Protein AF-A0A815UA42-F1 (afdb_monomer_lite)

InterPro domains:
  IPR011990 Tetratricopeptide-like helical domain superfamily [G3DSA:1.25.40.10] (9-93)
  IPR011990 Tetratricopeptide-like helical domain superfamily [SSF48452] (37-92)
  IPR030511 Tetratricopeptide repeat protein 26 [PTHR14781] (1-91)

Organism: NCBI:txid433720

Sequence (93 aa):
MILSRTKAADDPKKKGATQAQDKNKNKSVEVEDFIAERDYTGAIAYLEFCRQSEKEVKDLDLWLAFAAFHAGDYQRASDEYENILKKDPRNGE

Structure (mmCIF, N/CA/C/O backbone):
data_AF-A0A815UA42-F1
#
_entry.id   AF-A0A815UA42-F1
#
loop_
_atom_site.group_PDB
_atom_site.id
_atom_site.type_symbol
_atom_site.label_atom_id
_atom_site.label_alt_id
_atom_site.label_comp_id
_atom_site.label_asym_id
_atom_site.label_entity_id
_atom_site.label_seq_id
_atom_site.pdbx_PDB_ins_code
_atom_site.Cartn_x
_atom_site.Cartn_y
_atom_site.Cartn_z
_atom_site.occupancy
_atom_site.B_iso_or_equiv
_atom_site.auth_seq_id
_atom_site.auth_comp_id
_atom_site.auth_asym_id
_atom_site.auth_atom_id
_atom_site.pdbx_PDB_model_num
ATOM 1 N N . MET A 1 1 ? -60.744 12.266 22.818 1.00 46.75 1 MET A N 1
ATOM 2 C CA . MET A 1 1 ? -59.849 11.830 23.911 1.00 46.75 1 MET A CA 1
ATOM 3 C C . MET A 1 1 ? -58.540 12.584 23.777 1.00 46.75 1 MET A C 1
ATOM 5 O O . MET A 1 1 ? -57.838 12.387 22.797 1.00 46.75 1 MET A O 1
ATOM 9 N N . ILE A 1 2 ? -58.273 13.498 24.709 1.00 54.50 2 ILE A N 1
ATOM 10 C CA . ILE A 1 2 ? -57.032 14.276 24.803 1.00 54.50 2 ILE A CA 1
ATOM 11 C C . ILE A 1 2 ? -56.089 13.458 25.689 1.00 54.50 2 ILE A C 1
ATOM 13 O O . ILE A 1 2 ? -56.392 13.270 26.865 1.00 54.50 2 ILE A O 1
ATOM 17 N N . LEU A 1 3 ? -55.000 12.916 25.137 1.00 64.81 3 LEU A N 1
ATOM 18 C CA . LEU A 1 3 ? -54.002 12.190 25.926 1.00 64.81 3 LEU A CA 1
ATOM 19 C C . LEU A 1 3 ? -52.805 13.094 26.225 1.00 64.81 3 LEU A C 1
ATOM 21 O O . LEU A 1 3 ? -51.871 13.224 25.440 1.00 64.81 3 LEU A O 1
ATOM 25 N N . SER A 1 4 ? -52.856 13.694 27.409 1.00 57.25 4 SER A N 1
ATOM 26 C CA . SER A 1 4 ? -51.707 14.226 28.135 1.00 57.25 4 SER A CA 1
ATOM 27 C C . SER A 1 4 ? -50.780 13.090 28.578 1.00 57.25 4 SER A C 1
ATOM 29 O O . SER A 1 4 ? -51.271 12.093 29.107 1.00 57.25 4 SER A O 1
ATOM 31 N N . ARG A 1 5 ? -49.461 13.282 28.433 1.00 63.56 5 ARG A N 1
ATOM 32 C CA . ARG A 1 5 ? -48.366 12.771 29.294 1.00 63.56 5 ARG A CA 1
ATOM 33 C C . ARG A 1 5 ? -47.064 13.468 28.861 1.00 63.56 5 ARG A C 1
ATOM 35 O O . ARG A 1 5 ? -46.550 13.223 27.782 1.00 63.56 5 ARG A O 1
ATOM 42 N N . THR A 1 6 ? -46.738 14.593 29.497 1.00 58.94 6 THR A N 1
ATOM 43 C CA . THR A 1 6 ? -45.733 14.728 30.578 1.00 58.94 6 THR A CA 1
ATOM 44 C C . THR A 1 6 ? -44.279 14.703 30.093 1.00 58.94 6 THR A C 1
ATOM 46 O O . THR A 1 6 ? -43.658 13.659 29.944 1.00 58.94 6 THR A O 1
ATOM 49 N N . LYS A 1 7 ? -43.774 15.927 29.906 1.00 51.38 7 LYS A N 1
ATOM 50 C CA . LYS A 1 7 ? -42.395 16.424 30.019 1.00 51.38 7 LYS A CA 1
ATOM 51 C C . LYS A 1 7 ? -41.513 15.558 30.937 1.00 51.38 7 LYS A C 1
ATOM 53 O O . LYS A 1 7 ? -41.763 15.506 32.137 1.00 51.38 7 LYS A O 1
ATOM 58 N N . ALA A 1 8 ? -40.471 14.935 30.388 1.00 47.09 8 ALA A N 1
ATOM 59 C CA . ALA A 1 8 ? -39.355 14.435 31.187 1.00 47.09 8 ALA A CA 1
ATOM 60 C C . ALA A 1 8 ? -38.474 15.634 31.576 1.00 47.09 8 ALA A C 1
ATOM 62 O O . ALA A 1 8 ? -37.992 16.364 30.708 1.00 47.09 8 ALA A O 1
ATOM 63 N N . ALA A 1 9 ? -38.354 15.879 32.877 1.00 46.00 9 ALA A N 1
ATOM 64 C CA . ALA A 1 9 ? -37.491 16.887 33.471 1.00 46.00 9 ALA A CA 1
ATOM 65 C C . ALA A 1 9 ? -36.252 16.196 34.057 1.00 46.00 9 ALA A C 1
ATOM 67 O O . ALA A 1 9 ? -36.390 15.244 34.813 1.00 46.00 9 ALA A O 1
ATOM 68 N N . ASP A 1 10 ? -35.090 16.678 33.623 1.00 52.00 10 ASP A N 1
ATOM 69 C CA . ASP A 1 10 ? -33.827 16.872 34.347 1.00 52.00 10 ASP A CA 1
ATOM 70 C C . ASP A 1 10 ? -33.590 16.084 35.656 1.00 52.00 10 ASP A C 1
ATOM 72 O O . ASP A 1 10 ? -34.187 16.380 36.689 1.00 52.00 10 ASP A O 1
ATOM 76 N N . ASP A 1 11 ? -32.599 15.187 35.630 1.00 52.16 11 ASP A N 1
ATOM 77 C CA . ASP A 1 11 ? -31.799 14.826 36.805 1.00 52.16 11 ASP A CA 1
ATOM 78 C C . ASP A 1 11 ? -30.340 15.255 36.551 1.00 52.16 11 ASP A C 1
ATOM 80 O O . ASP A 1 11 ? -29.637 14.635 35.744 1.00 52.16 11 ASP A O 1
ATOM 84 N N . PRO A 1 12 ? -29.842 16.300 37.236 1.00 54.19 12 PRO A N 1
ATOM 85 C CA . PRO A 1 12 ? -28.450 16.698 37.195 1.00 54.19 12 PRO A CA 1
ATOM 86 C C . PRO A 1 12 ? -27.723 16.074 38.391 1.00 54.19 12 PRO A C 1
ATOM 88 O O . PRO A 1 12 ? -27.848 16.536 39.527 1.00 54.19 12 PRO A O 1
ATOM 91 N N . LYS A 1 13 ? -26.873 15.065 38.165 1.00 46.69 13 LYS A N 1
ATOM 92 C CA . LYS A 1 13 ? -25.852 14.702 39.163 1.00 46.69 13 LYS A CA 1
ATOM 93 C C . LYS A 1 13 ? -24.497 14.384 38.541 1.00 46.69 13 LYS A C 1
ATOM 95 O O . LYS A 1 13 ? -24.259 13.356 37.924 1.00 46.69 13 LYS A O 1
ATOM 100 N N . LYS A 1 14 ? -23.623 15.367 38.756 1.00 45.38 14 LYS A N 1
ATOM 101 C CA . LYS A 1 14 ? -22.193 15.455 38.470 1.00 45.38 14 LYS A CA 1
ATOM 102 C C . LYS A 1 14 ? -21.348 14.356 39.138 1.00 45.38 14 LYS A C 1
ATOM 104 O O . LYS A 1 14 ? -21.663 13.923 40.244 1.00 45.38 14 LYS A O 1
ATOM 109 N N . LYS A 1 15 ? -20.135 14.252 38.567 1.00 39.28 15 LYS A N 1
ATOM 110 C CA . LYS A 1 15 ? -18.820 13.834 39.112 1.00 39.28 15 LYS A CA 1
ATOM 111 C C . LYS A 1 15 ? -18.478 12.378 38.775 1.00 39.28 15 LYS A C 1
ATOM 113 O O . LYS A 1 15 ? -19.171 11.482 39.211 1.00 39.28 15 LYS A O 1
ATOM 118 N N . GLY A 1 16 ? -17.408 12.073 38.055 1.00 35.28 16 GLY A N 1
ATOM 119 C CA . GLY A 1 16 ? -16.316 12.883 37.527 1.00 35.28 16 GLY A CA 1
ATOM 120 C C . GLY A 1 16 ? -15.233 11.947 36.983 1.00 35.28 16 GLY A C 1
ATOM 121 O O . GLY A 1 16 ? -15.235 10.779 37.344 1.00 35.28 16 GLY A O 1
ATOM 122 N N . ALA A 1 17 ? -14.327 12.504 36.173 1.00 40.75 17 ALA A N 1
ATOM 123 C CA . ALA A 1 17 ? -13.119 11.874 35.627 1.00 40.75 17 ALA A CA 1
ATOM 124 C C . ALA A 1 17 ? -13.390 10.626 34.753 1.00 40.75 17 ALA A C 1
ATOM 126 O O . ALA A 1 17 ? -13.993 9.653 35.164 1.00 40.75 17 ALA A O 1
ATOM 127 N N . THR A 1 18 ? -12.993 10.605 33.491 1.00 41.81 18 THR A N 1
ATOM 128 C CA . THR A 1 18 ? -11.623 10.884 33.077 1.00 41.81 18 THR A CA 1
ATOM 129 C C . THR A 1 18 ? -11.671 11.566 31.724 1.00 41.81 18 THR A C 1
ATOM 131 O O . THR A 1 18 ? -12.300 11.077 30.790 1.00 41.81 18 THR A O 1
ATOM 134 N N . GLN A 1 19 ? -10.984 12.700 31.622 1.00 48.41 19 GLN A N 1
ATOM 135 C CA . GLN A 1 19 ? -10.451 13.163 30.353 1.00 48.41 19 GLN A CA 1
ATOM 136 C C . GLN A 1 19 ? -9.606 12.012 29.796 1.00 48.41 19 GLN A C 1
ATOM 138 O O . GLN A 1 19 ? -8.466 11.824 30.224 1.00 48.41 19 GLN A O 1
ATOM 143 N N . ALA A 1 20 ? -10.181 11.194 28.911 1.00 42.00 20 ALA A N 1
ATOM 144 C CA . ALA A 1 20 ? -9.382 10.367 28.030 1.00 42.00 20 ALA A CA 1
ATOM 145 C C . ALA A 1 20 ? -8.577 11.367 27.213 1.00 42.00 20 ALA A C 1
ATOM 147 O O . ALA A 1 20 ? -9.112 12.188 26.473 1.00 42.00 20 ALA A O 1
ATOM 148 N N . GLN A 1 21 ? -7.304 11.412 27.559 1.00 47.69 21 GLN A N 1
ATOM 149 C CA . GLN A 1 21 ? -6.358 12.412 27.146 1.00 47.69 21 GLN A CA 1
ATOM 150 C C . GLN A 1 21 ? -6.314 12.450 25.617 1.00 47.69 21 GLN A C 1
ATOM 152 O O . GLN A 1 21 ? -5.728 11.572 24.991 1.00 47.69 21 GLN A O 1
ATOM 157 N N . ASP A 1 22 ? -6.891 13.504 25.039 1.00 47.62 22 ASP A N 1
ATOM 158 C CA . ASP A 1 22 ? -6.500 14.082 23.754 1.00 47.62 22 ASP A CA 1
ATOM 159 C C . ASP A 1 22 ? -5.006 14.460 23.832 1.00 47.62 22 ASP A C 1
ATOM 161 O O . ASP A 1 22 ? -4.633 15.620 24.006 1.00 47.62 22 ASP A O 1
ATOM 165 N N . LYS A 1 23 ? -4.126 13.459 23.801 1.00 45.56 23 LYS A N 1
ATOM 166 C CA . LYS A 1 23 ? -2.667 13.599 23.911 1.00 45.56 23 LYS A CA 1
ATOM 167 C C . LYS A 1 23 ? -1.937 13.116 22.661 1.00 45.56 23 LYS A C 1
ATOM 169 O O . LYS A 1 23 ? -0.785 12.733 22.756 1.00 45.56 23 LYS A O 1
ATOM 174 N N . ASN A 1 24 ? -2.572 13.160 21.492 1.00 48.59 24 ASN A N 1
ATOM 175 C CA . ASN A 1 24 ? -1.889 12.911 20.216 1.00 48.59 24 ASN A CA 1
ATOM 176 C C . ASN A 1 24 ? -2.497 13.728 19.066 1.00 48.59 24 ASN A C 1
ATOM 178 O O . ASN A 1 24 ? -2.688 13.232 17.967 1.00 48.59 24 ASN A O 1
ATOM 182 N N . LYS A 1 25 ? -2.786 15.016 19.281 1.00 48.25 25 LYS A N 1
ATOM 183 C CA . LYS A 1 25 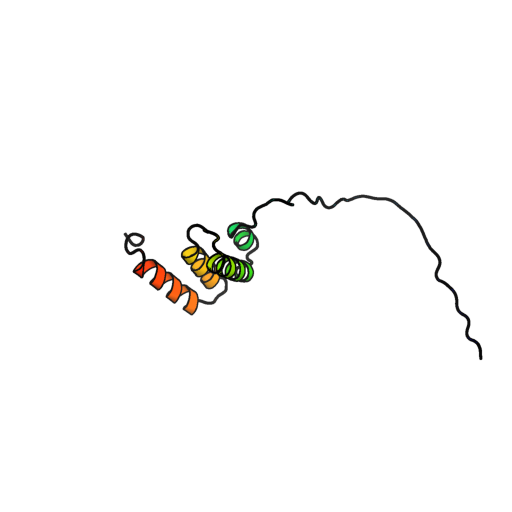? -3.248 15.910 18.197 1.00 48.25 25 LYS A CA 1
ATOM 184 C C . LYS A 1 25 ? -2.152 16.345 17.212 1.00 48.25 25 LYS A C 1
ATOM 186 O O . LYS A 1 25 ? -2.390 17.260 16.444 1.00 48.25 25 LYS A O 1
ATOM 191 N N . ASN A 1 26 ? -0.976 15.714 17.231 1.00 47.28 26 ASN A N 1
ATOM 192 C CA . ASN A 1 26 ? 0.118 16.007 16.298 1.00 47.28 26 ASN A CA 1
ATOM 193 C C . ASN A 1 26 ? 1.094 14.829 16.114 1.00 47.28 26 ASN A C 1
ATOM 195 O O . ASN A 1 26 ? 2.261 15.050 15.802 1.00 47.28 26 ASN A O 1
ATOM 199 N N . LYS A 1 27 ? 0.660 13.575 16.309 1.00 50.91 27 LYS A N 1
ATOM 200 C CA . LYS A 1 27 ? 1.427 12.474 15.715 1.00 50.91 27 LYS A CA 1
ATOM 201 C C . LYS A 1 27 ? 1.091 12.469 14.234 1.00 50.91 27 LYS A C 1
ATOM 203 O O . LYS A 1 27 ? -0.071 12.287 13.875 1.00 50.91 27 LYS A O 1
ATOM 208 N N . SER A 1 28 ? 2.083 12.747 13.394 1.00 61.28 28 SER A N 1
ATOM 209 C CA . SER A 1 28 ? 2.022 12.368 11.989 1.00 61.28 28 SER A CA 1
ATOM 210 C C . SER A 1 28 ? 1.619 10.901 11.954 1.00 61.28 28 SER A C 1
ATOM 212 O O . SER A 1 28 ? 2.300 10.068 12.540 1.00 61.28 28 SER A O 1
ATOM 214 N N . VAL A 1 29 ? 0.455 10.610 11.375 1.00 70.94 29 VAL A N 1
ATOM 215 C CA . VAL A 1 29 ? 0.040 9.228 11.149 1.00 70.94 29 VAL A CA 1
ATOM 216 C C . VAL A 1 29 ? 1.054 8.648 10.171 1.00 70.94 29 VAL A C 1
ATOM 218 O O . VAL A 1 29 ? 1.165 9.118 9.036 1.00 70.94 29 VAL A O 1
ATOM 221 N N . GLU A 1 30 ? 1.855 7.711 10.658 1.00 83.31 30 GLU A N 1
ATOM 222 C CA . GLU A 1 30 ? 2.889 7.022 9.896 1.00 83.31 30 GLU A CA 1
ATOM 223 C C . GLU A 1 30 ? 2.395 5.630 9.501 1.00 83.31 30 GLU A C 1
ATOM 225 O O . GLU A 1 30 ? 1.425 5.106 10.052 1.00 83.31 30 GLU A O 1
ATOM 230 N N . VAL A 1 31 ? 3.042 5.037 8.501 1.00 85.44 31 VAL A N 1
ATOM 231 C CA . VAL A 1 31 ? 2.669 3.710 7.987 1.00 85.44 31 VAL A CA 1
ATOM 232 C C . VAL A 1 31 ? 2.877 2.652 9.077 1.00 85.44 31 VAL A C 1
ATOM 234 O O . VAL A 1 31 ? 2.119 1.693 9.199 1.00 85.44 31 VAL A O 1
ATOM 237 N N . GLU A 1 32 ? 3.875 2.875 9.920 1.00 87.44 32 GLU A N 1
ATOM 238 C CA . GLU A 1 32 ? 4.283 2.046 11.039 1.00 87.44 32 GLU A CA 1
ATOM 239 C C . GLU A 1 32 ? 3.193 1.909 12.112 1.00 87.44 32 GLU A C 1
ATOM 241 O O . GLU A 1 32 ? 3.063 0.829 12.691 1.00 87.44 32 GLU A O 1
ATOM 246 N N . ASP A 1 33 ? 2.380 2.947 12.349 1.00 90.00 33 ASP A N 1
ATOM 247 C CA . ASP A 1 33 ? 1.242 2.877 13.281 1.00 90.00 33 ASP A CA 1
ATOM 248 C C . ASP A 1 33 ? 0.191 1.874 12.764 1.00 90.00 33 ASP A C 1
ATOM 250 O O . ASP A 1 33 ? -0.243 0.993 13.508 1.00 90.00 33 ASP A O 1
ATOM 254 N N . PHE A 1 34 ? -0.129 1.900 11.462 1.00 90.00 34 PHE A N 1
ATOM 255 C CA . PHE A 1 34 ? -1.048 0.924 10.858 1.00 90.00 34 PHE A CA 1
ATOM 256 C C . PHE A 1 34 ? -0.509 -0.511 10.934 1.00 90.00 34 PHE A C 1
AT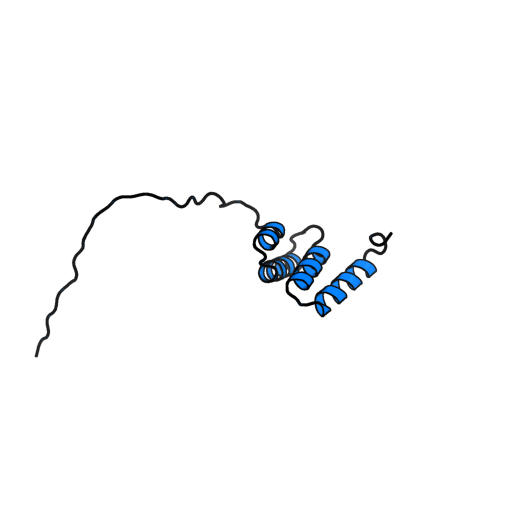OM 258 O O . PHE A 1 34 ? -1.262 -1.458 11.167 1.00 90.00 34 PHE A O 1
ATOM 265 N N . ILE A 1 35 ? 0.805 -0.689 10.777 1.00 89.81 35 ILE A N 1
ATOM 266 C CA . ILE A 1 35 ? 1.449 -2.005 10.891 1.00 89.81 35 ILE A CA 1
ATOM 267 C C . ILE A 1 35 ? 1.415 -2.505 12.338 1.00 89.81 35 ILE A C 1
ATOM 269 O O . ILE A 1 35 ? 1.154 -3.689 12.567 1.00 89.81 35 ILE A O 1
ATOM 273 N N . ALA A 1 36 ? 1.638 -1.623 13.316 1.00 90.62 36 ALA A N 1
ATOM 274 C CA . ALA A 1 36 ? 1.544 -1.956 14.735 1.00 90.62 36 ALA A CA 1
ATOM 275 C C . ALA A 1 36 ? 0.121 -2.388 15.128 1.00 90.62 36 ALA A C 1
ATOM 277 O O . ALA A 1 36 ? -0.048 -3.351 15.881 1.00 90.62 36 ALA A O 1
ATOM 278 N N . GLU A 1 37 ? -0.895 -1.732 14.565 1.00 92.38 37 GLU A N 1
ATOM 279 C CA . GLU A 1 37 ? -2.310 -2.076 14.749 1.00 92.38 37 GLU A CA 1
ATOM 280 C C . GLU A 1 37 ? -2.767 -3.277 13.900 1.00 92.38 37 GLU A C 1
ATOM 282 O O . GLU A 1 37 ? -3.874 -3.781 14.093 1.00 92.38 37 GLU A O 1
ATOM 287 N N . ARG A 1 38 ? -1.901 -3.796 13.012 1.00 92.38 38 ARG A N 1
ATOM 288 C CA . ARG A 1 38 ? -2.202 -4.846 12.015 1.00 92.38 38 ARG A CA 1
ATOM 289 C C . ARG A 1 38 ? -3.309 -4.465 11.031 1.00 92.38 38 ARG A C 1
ATOM 291 O O . ARG A 1 38 ? -3.897 -5.342 10.394 1.00 92.38 38 ARG A O 1
ATOM 298 N N . ASP A 1 39 ? -3.577 -3.175 10.878 1.00 94.00 39 ASP A N 1
ATOM 299 C CA . ASP A 1 39 ? -4.494 -2.665 9.868 1.00 94.00 39 ASP A CA 1
ATOM 300 C C . ASP A 1 39 ? -3.752 -2.468 8.540 1.00 94.00 39 ASP A C 1
ATOM 302 O O . ASP A 1 39 ? -3.436 -1.359 8.104 1.00 94.00 39 ASP A O 1
ATOM 306 N N . TYR A 1 40 ? -3.455 -3.586 7.878 1.00 93.88 40 TYR A N 1
ATOM 307 C CA . TYR A 1 40 ? -2.785 -3.574 6.577 1.00 93.88 40 TYR A CA 1
ATOM 308 C C . TYR A 1 40 ? -3.663 -2.957 5.482 1.00 93.88 40 TYR A C 1
ATOM 310 O O . TYR A 1 40 ? -3.153 -2.340 4.552 1.00 93.88 40 TYR A O 1
ATOM 318 N N . THR A 1 41 ? -4.987 -3.070 5.601 1.00 93.75 41 THR A N 1
ATOM 319 C CA . THR A 1 41 ? -5.939 -2.451 4.671 1.00 93.75 41 THR A CA 1
ATOM 320 C C . THR A 1 41 ? -5.930 -0.926 4.761 1.00 93.75 41 THR A C 1
ATOM 322 O O . THR A 1 41 ? -5.902 -0.252 3.730 1.00 93.75 41 THR A O 1
ATOM 325 N N . GLY A 1 42 ? -5.891 -0.380 5.979 1.00 93.31 42 GLY A N 1
ATOM 326 C CA . GLY A 1 42 ? -5.731 1.048 6.234 1.00 93.31 42 GLY A CA 1
ATOM 327 C C . GLY A 1 42 ? -4.377 1.562 5.752 1.00 93.31 42 GLY A C 1
ATOM 328 O O . GLY A 1 42 ? -4.325 2.597 5.086 1.00 93.31 42 GLY A O 1
ATOM 329 N N . ALA A 1 43 ? -3.305 0.794 5.983 1.00 93.12 43 ALA A N 1
ATOM 330 C CA . ALA A 1 43 ? -1.973 1.113 5.468 1.00 93.12 43 ALA A CA 1
ATOM 331 C C . ALA A 1 43 ? -1.963 1.239 3.935 1.00 93.12 43 ALA A C 1
ATOM 333 O O . ALA A 1 43 ? -1.442 2.221 3.411 1.00 93.12 43 ALA A O 1
ATOM 334 N N . ILE A 1 44 ? -2.576 0.290 3.214 1.00 93.00 44 ILE A N 1
ATOM 335 C CA . ILE A 1 44 ? -2.675 0.328 1.743 1.00 93.00 44 ILE A CA 1
ATOM 336 C C . ILE A 1 44 ? -3.398 1.598 1.286 1.00 93.00 44 ILE A C 1
ATOM 338 O O . ILE A 1 44 ? -2.869 2.331 0.455 1.00 93.00 44 ILE A O 1
ATOM 342 N N . ALA A 1 45 ? -4.569 1.895 1.855 1.00 93.00 45 ALA A N 1
ATOM 343 C CA . ALA A 1 45 ? -5.347 3.075 1.477 1.00 93.00 45 ALA A CA 1
ATOM 344 C C . ALA A 1 45 ? -4.593 4.387 1.765 1.00 93.00 45 ALA A C 1
ATOM 346 O O . ALA A 1 45 ? -4.613 5.315 0.952 1.00 93.00 45 ALA A O 1
ATOM 347 N N . TYR A 1 46 ? -3.893 4.459 2.901 1.00 91.44 46 TYR A N 1
ATOM 348 C CA . TYR A 1 46 ? -3.052 5.602 3.250 1.00 91.44 46 TYR A CA 1
ATOM 349 C C . TYR A 1 46 ? -1.895 5.784 2.259 1.00 91.44 46 TYR A C 1
ATOM 351 O O . TYR A 1 46 ? -1.659 6.893 1.783 1.00 91.44 46 TYR A O 1
ATOM 359 N N . LEU A 1 47 ? -1.207 4.698 1.903 1.00 91.50 47 LEU A N 1
ATOM 360 C CA . LEU A 1 47 ? -0.091 4.712 0.956 1.00 91.50 47 LEU A CA 1
ATOM 361 C C . LEU A 1 47 ? -0.538 5.073 -0.465 1.00 91.50 47 LEU A C 1
ATOM 363 O O . LEU A 1 47 ? 0.133 5.858 -1.132 1.00 91.50 47 LEU A O 1
ATOM 367 N N . GLU A 1 48 ? -1.687 4.574 -0.925 1.00 91.25 48 GLU A N 1
ATOM 368 C CA . GLU A 1 48 ? -2.271 4.968 -2.215 1.00 91.25 48 GLU A CA 1
ATOM 369 C C . GLU A 1 48 ? -2.620 6.457 -2.249 1.00 91.25 48 GLU A C 1
ATOM 371 O O . GLU A 1 48 ? -2.315 7.148 -3.225 1.00 91.25 48 GLU A O 1
ATOM 376 N N . PHE A 1 49 ? -3.190 6.975 -1.159 1.00 91.12 49 PHE A N 1
ATOM 377 C CA . PHE A 1 49 ? -3.449 8.403 -1.022 1.00 91.12 49 PHE A CA 1
ATOM 378 C C . PHE A 1 49 ? -2.150 9.217 -1.021 1.00 91.12 49 PHE A C 1
ATOM 380 O O . PHE A 1 49 ? -2.071 10.254 -1.681 1.00 91.12 49 PHE A O 1
ATOM 387 N N . CYS A 1 50 ? -1.117 8.748 -0.320 1.00 88.62 50 CYS A N 1
ATOM 388 C CA . CYS A 1 50 ? 0.206 9.367 -0.317 1.00 88.62 50 CYS A CA 1
ATOM 389 C C . CYS A 1 50 ? 0.871 9.342 -1.694 1.00 88.62 50 CYS A C 1
ATOM 391 O O . CYS A 1 50 ? 1.571 10.290 -2.008 1.00 88.62 50 CYS A O 1
ATOM 393 N N . ARG A 1 51 ? 0.618 8.321 -2.520 1.00 87.06 51 ARG A N 1
ATOM 394 C CA . ARG A 1 51 ? 1.126 8.219 -3.899 1.00 87.06 51 ARG A CA 1
ATOM 395 C C . ARG A 1 51 ? 0.449 9.203 -4.852 1.00 87.06 51 ARG A C 1
ATOM 397 O O . ARG A 1 51 ? 1.072 9.663 -5.802 1.00 87.06 51 ARG A O 1
ATOM 404 N N . GLN A 1 52 ? -0.835 9.479 -4.634 1.00 86.75 52 GLN A N 1
ATOM 405 C CA . GLN A 1 52 ? -1.595 10.476 -5.398 1.00 86.75 52 GLN A CA 1
ATOM 406 C C . GLN A 1 52 ? -1.338 11.901 -4.908 1.00 86.75 52 GLN A C 1
ATOM 408 O O . GLN A 1 52 ? -1.423 12.856 -5.676 1.00 86.75 52 GLN A O 1
ATOM 413 N N . SER A 1 53 ? -1.051 12.039 -3.619 1.00 83.25 53 SER A N 1
ATOM 414 C CA . SER A 1 53 ? -0.605 13.286 -3.020 1.00 83.25 53 SER A CA 1
ATOM 415 C C . SER A 1 53 ? 0.869 13.516 -3.358 1.00 83.25 53 SER A C 1
ATOM 417 O O . SER A 1 53 ? 1.635 12.579 -3.519 1.00 83.25 53 SER A O 1
ATOM 419 N N . GLU A 1 54 ? 1.327 14.763 -3.385 1.00 75.19 54 GLU A N 1
ATOM 420 C CA . GLU A 1 54 ? 2.758 15.089 -3.539 1.00 75.19 54 GLU A CA 1
ATOM 421 C C . GLU A 1 54 ? 3.547 14.844 -2.228 1.00 75.19 54 GLU A C 1
ATOM 423 O O . GLU A 1 54 ? 4.470 15.571 -1.871 1.00 75.19 54 GLU A O 1
ATOM 428 N N . LYS A 1 55 ? 3.121 13.845 -1.442 1.00 78.69 55 LYS A N 1
ATOM 429 C CA . LYS A 1 55 ? 3.670 13.528 -0.127 1.00 78.69 55 LYS A CA 1
ATOM 430 C C . LYS A 1 55 ? 4.731 12.452 -0.310 1.00 78.69 55 LYS A C 1
ATOM 432 O O . LYS A 1 55 ? 4.412 11.285 -0.517 1.00 78.69 55 LYS A O 1
ATOM 437 N N . GLU A 1 56 ? 5.993 12.845 -0.213 1.00 74.75 56 GLU A N 1
ATOM 438 C CA . GLU A 1 56 ? 7.104 11.902 -0.297 1.00 74.75 56 GLU A CA 1
ATOM 439 C C . GLU A 1 56 ? 7.133 11.013 0.952 1.00 74.75 56 GLU A C 1
ATOM 441 O O . GLU A 1 56 ? 7.570 11.421 2.029 1.00 74.75 56 GLU A O 1
ATOM 446 N N . VAL A 1 57 ? 6.632 9.787 0.811 1.00 80.25 57 VAL A N 1
ATOM 447 C CA . VAL A 1 57 ? 6.816 8.724 1.801 1.00 80.25 57 VAL A CA 1
ATOM 448 C C . VAL A 1 57 ? 8.006 7.894 1.356 1.00 80.25 57 VAL A C 1
ATOM 450 O O . VAL A 1 57 ? 8.060 7.404 0.225 1.00 80.25 57 VAL A O 1
ATOM 453 N N . LYS A 1 58 ? 8.978 7.746 2.252 1.00 81.94 58 LYS A N 1
ATOM 454 C CA . LYS A 1 58 ? 10.153 6.928 1.987 1.00 81.94 58 LYS A CA 1
ATOM 455 C C . LYS A 1 58 ? 9.727 5.476 1.770 1.00 81.94 58 LYS A C 1
ATOM 457 O O . LYS A 1 58 ? 8.922 4.956 2.536 1.00 81.94 58 LYS A O 1
ATOM 462 N N . ASP A 1 59 ? 10.275 4.845 0.734 1.00 85.94 59 ASP A N 1
ATOM 463 C CA . ASP A 1 59 ? 10.024 3.438 0.414 1.00 85.94 59 ASP A CA 1
ATOM 464 C C . ASP A 1 59 ? 8.520 3.116 0.240 1.00 85.94 59 ASP A C 1
ATOM 466 O O . ASP A 1 59 ? 8.077 2.011 0.542 1.00 85.94 59 ASP A O 1
ATOM 470 N N . LEU A 1 60 ? 7.720 4.078 -0.257 1.00 89.88 60 LEU A N 1
ATOM 471 C CA . LEU A 1 60 ? 6.263 3.943 -0.428 1.00 89.88 60 LEU A CA 1
ATOM 472 C C . LEU A 1 60 ? 5.874 2.656 -1.163 1.00 89.88 60 LEU A C 1
ATOM 474 O O . LEU A 1 60 ? 5.006 1.925 -0.690 1.00 89.88 60 LEU A O 1
ATOM 478 N N . ASP A 1 61 ? 6.518 2.378 -2.303 1.00 89.06 61 ASP A N 1
ATOM 479 C CA . ASP A 1 61 ? 6.234 1.190 -3.118 1.00 89.06 61 ASP A CA 1
ATOM 480 C C . ASP A 1 61 ? 6.505 -0.101 -2.308 1.00 89.06 61 ASP A C 1
ATOM 482 O O . ASP A 1 61 ? 5.722 -1.052 -2.359 1.00 89.06 61 ASP A O 1
ATOM 486 N N . LEU A 1 62 ? 7.566 -0.118 -1.489 1.00 90.69 62 LEU A N 1
ATOM 487 C CA . LEU A 1 62 ? 7.933 -1.261 -0.647 1.00 90.69 62 LEU A CA 1
ATOM 488 C C . LEU A 1 62 ? 6.919 -1.486 0.477 1.00 90.69 62 LEU A C 1
ATOM 490 O O . LEU A 1 62 ? 6.505 -2.620 0.722 1.00 90.69 62 LEU A O 1
ATOM 494 N N . TRP A 1 63 ? 6.497 -0.409 1.140 1.00 92.62 63 TRP A N 1
ATOM 495 C CA . TRP A 1 63 ? 5.464 -0.468 2.168 1.00 92.62 63 TRP A CA 1
ATOM 496 C C . TRP A 1 63 ? 4.117 -0.917 1.606 1.00 92.62 63 TRP A C 1
ATOM 498 O O . TRP A 1 63 ? 3.403 -1.675 2.262 1.00 92.62 63 TRP A O 1
ATOM 508 N N . LEU A 1 64 ? 3.785 -0.495 0.384 1.00 92.19 64 LEU A N 1
ATOM 509 C CA . LEU A 1 64 ? 2.549 -0.884 -0.288 1.00 92.19 64 LEU A CA 1
ATOM 510 C C . LEU A 1 64 ? 2.552 -2.384 -0.593 1.00 92.19 64 LEU A C 1
ATOM 512 O O . LEU A 1 64 ? 1.573 -3.070 -0.297 1.00 92.19 64 LEU A O 1
ATOM 516 N N . ALA A 1 65 ? 3.667 -2.904 -1.110 1.00 93.06 65 ALA A N 1
ATOM 517 C CA . ALA A 1 65 ? 3.841 -4.331 -1.363 1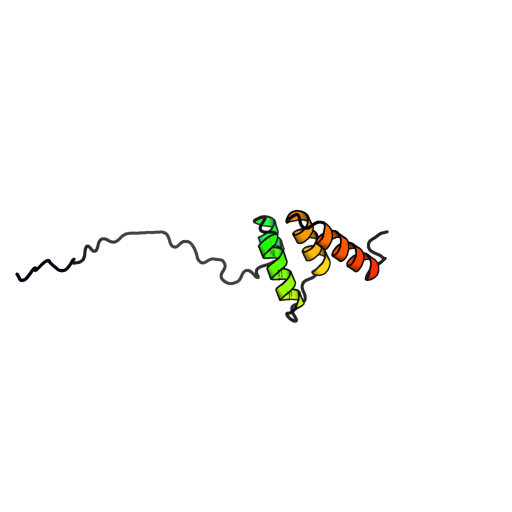.00 93.06 65 ALA A CA 1
ATOM 518 C C . ALA A 1 65 ? 3.821 -5.154 -0.059 1.00 93.06 65 ALA A C 1
ATOM 520 O O . ALA A 1 65 ? 3.156 -6.190 0.007 1.00 93.06 65 ALA A O 1
ATOM 521 N N . PHE A 1 66 ? 4.466 -4.660 1.006 1.00 93.62 66 PHE A N 1
ATOM 522 C CA . PHE A 1 66 ? 4.463 -5.294 2.328 1.00 93.62 66 PHE A CA 1
ATOM 523 C C . PHE A 1 66 ? 3.049 -5.377 2.912 1.00 93.62 66 PHE A C 1
ATOM 525 O O . PHE A 1 66 ? 2.602 -6.444 3.338 1.00 93.62 66 PHE A O 1
ATOM 532 N N . ALA A 1 67 ? 2.313 -4.266 2.895 1.00 94.06 67 ALA A N 1
ATOM 533 C CA . ALA A 1 67 ? 0.948 -4.227 3.397 1.00 94.06 67 ALA A CA 1
ATOM 534 C C . ALA A 1 67 ? 0.010 -5.110 2.554 1.00 94.06 67 ALA A C 1
ATOM 536 O O . ALA A 1 67 ? -0.771 -5.869 3.124 1.00 94.06 67 ALA A O 1
ATOM 537 N N . ALA A 1 68 ? 0.130 -5.098 1.220 1.00 94.19 68 ALA A N 1
ATOM 538 C CA . ALA A 1 68 ? -0.642 -5.971 0.328 1.00 94.19 68 ALA A CA 1
ATOM 539 C C . ALA A 1 68 ? -0.386 -7.462 0.602 1.00 94.19 68 ALA A C 1
ATOM 541 O O . ALA A 1 68 ? -1.331 -8.249 0.692 1.00 94.19 68 ALA A O 1
ATOM 542 N N . PHE A 1 69 ? 0.876 -7.842 0.826 1.00 95.12 69 PHE A N 1
ATOM 543 C CA . PHE A 1 69 ? 1.249 -9.214 1.167 1.00 95.12 69 PHE A CA 1
ATOM 544 C C . PHE A 1 69 ? 0.600 -9.671 2.479 1.00 95.12 69 PHE A C 1
ATOM 546 O O . PHE A 1 69 ? 0.010 -10.751 2.547 1.00 95.12 69 PHE A O 1
ATOM 553 N N . HIS A 1 70 ? 0.659 -8.834 3.517 1.00 93.44 70 HIS A N 1
ATOM 554 C CA . HIS A 1 70 ? 0.071 -9.144 4.820 1.00 93.44 70 HIS A CA 1
ATOM 555 C C . HIS A 1 70 ? -1.462 -9.038 4.850 1.00 93.44 70 HIS A C 1
ATOM 557 O O . HIS A 1 70 ? -2.094 -9.696 5.677 1.00 93.44 70 HIS A O 1
ATOM 563 N N . ALA A 1 71 ? -2.066 -8.290 3.924 1.00 92.94 71 ALA A N 1
ATOM 564 C CA . ALA A 1 71 ? -3.512 -8.263 3.705 1.00 92.94 71 ALA A CA 1
ATOM 565 C C . ALA A 1 71 ? -4.039 -9.507 2.957 1.00 92.94 71 ALA A C 1
ATOM 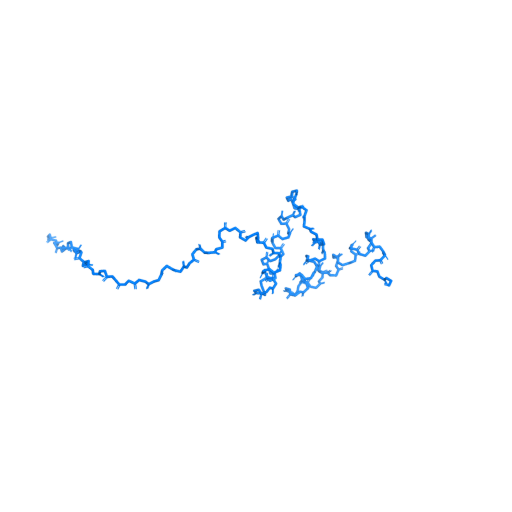567 O O . ALA A 1 71 ? -5.248 -9.737 2.937 1.00 92.94 71 ALA A O 1
ATOM 568 N N . GLY A 1 72 ? -3.152 -10.322 2.370 1.00 93.06 72 GLY A N 1
ATOM 569 C CA . GLY A 1 72 ? -3.499 -11.534 1.618 1.00 93.06 72 GLY A CA 1
ATOM 570 C C . GLY A 1 72 ? -3.652 -11.329 0.107 1.00 93.06 72 GLY A C 1
ATOM 571 O O . GLY A 1 72 ? -3.999 -12.275 -0.601 1.00 93.06 72 GLY A O 1
ATOM 572 N N . ASP A 1 73 ? -3.367 -10.130 -0.404 1.00 92.56 73 ASP A N 1
ATOM 573 C CA . ASP A 1 73 ? -3.389 -9.825 -1.837 1.00 92.56 73 ASP A CA 1
ATOM 574 C C . ASP A 1 73 ? -2.013 -10.091 -2.467 1.00 92.56 73 ASP A C 1
ATOM 576 O O . ASP A 1 73 ? -1.225 -9.193 -2.782 1.00 92.56 73 ASP A O 1
ATOM 580 N N . TYR A 1 74 ? -1.689 -11.378 -2.593 1.00 93.75 7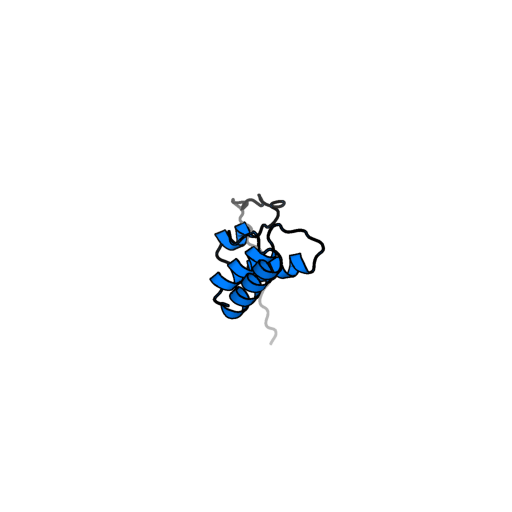4 TYR A N 1
ATOM 581 C CA . TYR A 1 74 ? -0.366 -11.829 -3.027 1.00 93.75 74 TYR A CA 1
ATOM 582 C C . TYR A 1 74 ? -0.053 -11.507 -4.488 1.00 93.75 74 TYR A C 1
ATOM 584 O O . TYR A 1 74 ? 1.112 -11.297 -4.818 1.00 93.75 74 TYR A O 1
ATOM 592 N N . GLN A 1 75 ? -1.066 -11.476 -5.360 1.00 92.75 75 GLN A N 1
ATOM 593 C CA . GLN A 1 75 ? -0.865 -11.144 -6.774 1.00 92.75 75 GLN A CA 1
ATOM 594 C C . GLN A 1 75 ? -0.372 -9.710 -6.900 1.00 92.75 75 GLN A C 1
ATOM 596 O O . GLN A 1 75 ? 0.696 -9.462 -7.456 1.00 92.75 75 GLN A O 1
ATOM 601 N N . ARG A 1 76 ? -1.097 -8.789 -6.263 1.00 91.31 76 ARG A N 1
ATOM 602 C CA . ARG A 1 76 ? -0.730 -7.381 -6.231 1.00 91.31 76 ARG A CA 1
ATOM 603 C C . ARG A 1 76 ? 0.633 -7.153 -5.581 1.00 91.31 76 ARG A C 1
ATOM 605 O O . ARG A 1 76 ? 1.426 -6.365 -6.088 1.00 91.31 76 ARG A O 1
ATOM 612 N N . ALA A 1 77 ? 0.912 -7.834 -4.470 1.00 93.19 77 ALA A N 1
ATOM 613 C CA . ALA A 1 77 ? 2.207 -7.726 -3.806 1.00 93.19 77 ALA A CA 1
ATOM 614 C C . ALA A 1 77 ? 3.355 -8.174 -4.724 1.00 93.19 77 ALA A C 1
ATOM 616 O O . ALA A 1 77 ? 4.365 -7.481 -4.814 1.00 93.19 77 ALA A O 1
ATOM 617 N N . SER A 1 78 ? 3.189 -9.297 -5.431 1.00 91.50 78 SER A N 1
ATOM 618 C CA . SER A 1 78 ? 4.180 -9.803 -6.387 1.00 91.50 78 SER A CA 1
ATOM 619 C C . SER A 1 78 ? 4.460 -8.790 -7.495 1.00 91.50 78 SER A C 1
ATOM 621 O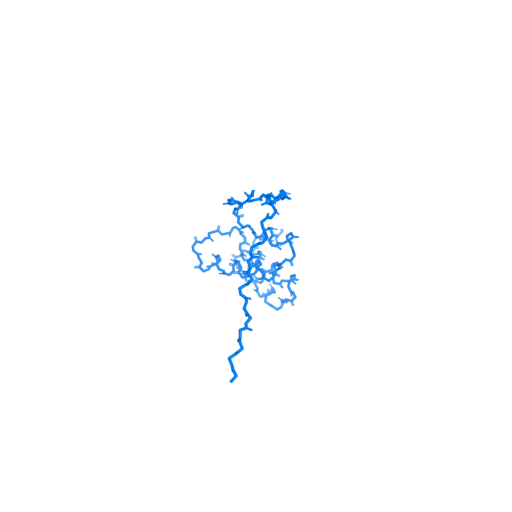 O . SER A 1 78 ? 5.622 -8.482 -7.751 1.00 91.50 78 SER A O 1
ATOM 623 N N . ASP A 1 79 ? 3.412 -8.238 -8.108 1.00 92.94 79 ASP A N 1
ATOM 624 C CA . ASP A 1 79 ? 3.548 -7.268 -9.197 1.00 92.94 79 ASP A CA 1
ATOM 625 C C . ASP A 1 79 ? 4.286 -5.999 -8.742 1.00 92.94 79 ASP A C 1
ATOM 627 O O . ASP A 1 79 ? 5.172 -5.502 -9.444 1.00 92.94 79 ASP A O 1
ATOM 631 N N . GLU A 1 80 ? 3.964 -5.483 -7.550 1.00 91.00 80 GLU A N 1
ATOM 632 C CA . GLU A 1 80 ? 4.649 -4.310 -6.998 1.00 91.00 80 GLU A CA 1
ATOM 633 C C . GLU A 1 80 ? 6.110 -4.623 -6.636 1.00 91.00 80 GLU A C 1
ATOM 635 O O . GLU A 1 80 ? 6.996 -3.834 -6.965 1.00 91.00 80 GLU A O 1
ATOM 640 N N . TYR A 1 81 ? 6.416 -5.792 -6.061 1.00 90.31 81 TYR A N 1
ATOM 641 C CA . TYR A 1 81 ? 7.807 -6.194 -5.808 1.00 90.31 81 TYR A CA 1
ATOM 642 C C . TYR A 1 81 ? 8.621 -6.347 -7.097 1.00 90.31 81 TYR A C 1
ATOM 644 O O . TYR A 1 81 ? 9.759 -5.876 -7.168 1.00 90.31 81 TYR A O 1
ATOM 652 N N . GLU A 1 82 ? 8.051 -6.946 -8.143 1.00 90.25 82 GLU A N 1
ATOM 653 C CA . GLU A 1 82 ? 8.705 -7.023 -9.452 1.00 90.25 82 GLU A CA 1
ATOM 654 C C . GLU A 1 82 ? 8.942 -5.635 -10.054 1.00 90.25 82 GLU A C 1
ATOM 656 O O . GLU A 1 82 ? 9.982 -5.388 -10.667 1.00 90.25 82 GLU A O 1
ATOM 661 N N . ASN A 1 83 ? 7.988 -4.719 -9.892 1.00 89.38 83 ASN A N 1
ATOM 662 C CA . ASN A 1 83 ? 8.114 -3.343 -10.354 1.00 89.38 83 ASN A CA 1
ATOM 663 C C . ASN A 1 83 ? 9.234 -2.596 -9.613 1.00 89.38 83 ASN A C 1
ATOM 665 O O . ASN A 1 83 ? 10.016 -1.882 -10.244 1.00 89.38 83 ASN A O 1
ATOM 669 N N . ILE A 1 84 ? 9.363 -2.806 -8.300 1.00 88.50 84 ILE A N 1
ATOM 670 C CA . ILE A 1 84 ? 10.458 -2.257 -7.489 1.00 88.50 84 ILE A CA 1
ATOM 671 C C . ILE A 1 84 ? 11.806 -2.787 -7.983 1.00 88.50 84 ILE A C 1
ATOM 673 O O . ILE A 1 84 ? 12.701 -1.991 -8.253 1.00 88.50 84 ILE A O 1
ATOM 677 N N . LEU A 1 85 ? 11.938 -4.101 -8.186 1.00 86.12 85 LEU A N 1
ATOM 678 C CA . LEU A 1 85 ? 13.177 -4.720 -8.678 1.00 86.12 85 LEU A CA 1
ATOM 679 C C . LEU A 1 85 ? 13.555 -4.252 -10.092 1.00 86.12 85 LEU A C 1
ATOM 681 O O . LEU A 1 85 ? 14.734 -4.106 -10.408 1.00 86.12 85 LEU A O 1
ATOM 685 N N . LYS A 1 86 ? 12.564 -3.992 -10.953 1.00 85.00 86 LYS A N 1
ATOM 686 C CA . LYS A 1 86 ? 12.790 -3.426 -12.295 1.00 85.00 86 LYS A CA 1
ATOM 687 C C . LYS A 1 86 ? 13.277 -1.978 -12.237 1.00 85.00 86 LYS A C 1
ATOM 689 O O . LYS A 1 86 ? 14.082 -1.584 -13.078 1.00 85.00 86 LYS A O 1
ATOM 694 N N . LYS A 1 87 ? 12.778 -1.184 -11.284 1.00 80.75 87 LYS A N 1
ATOM 695 C CA . LYS A 1 87 ? 13.194 0.213 -11.086 1.00 80.75 87 LYS A CA 1
ATOM 696 C C . LYS A 1 87 ? 14.561 0.322 -10.411 1.00 80.75 87 LYS A C 1
ATOM 698 O O . LYS A 1 87 ? 15.339 1.192 -10.791 1.00 80.75 87 LYS A O 1
ATOM 703 N N . ASP A 1 88 ? 14.846 -0.545 -9.442 1.00 72.25 88 ASP A N 1
ATOM 704 C CA . ASP A 1 88 ? 16.102 -0.564 -8.694 1.00 72.25 88 ASP A CA 1
ATOM 705 C C . ASP A 1 88 ? 16.692 -1.987 -8.623 1.00 72.25 88 ASP A C 1
ATOM 707 O O . ASP A 1 88 ? 16.452 -2.732 -7.667 1.00 72.25 88 ASP A O 1
ATOM 711 N N . PRO A 1 89 ? 17.497 -2.378 -9.627 1.00 63.53 89 PRO A N 1
ATOM 712 C CA . PRO A 1 89 ? 18.129 -3.692 -9.659 1.00 63.53 89 PRO A CA 1
ATOM 713 C C . PRO A 1 89 ? 19.260 -3.860 -8.627 1.00 63.53 89 PRO A C 1
ATOM 715 O O . PRO A 1 89 ? 19.820 -4.950 -8.543 1.00 63.53 89 PRO A O 1
ATOM 718 N N . ARG A 1 90 ? 19.629 -2.824 -7.851 1.00 62.06 90 ARG A N 1
ATOM 719 C CA . ARG A 1 90 ? 20.727 -2.892 -6.865 1.00 62.06 90 ARG A CA 1
ATOM 720 C C . ARG A 1 90 ? 20.304 -3.372 -5.479 1.00 62.06 90 ARG A C 1
ATOM 722 O O . ARG A 1 90 ? 21.170 -3.698 -4.678 1.00 62.06 90 ARG A O 1
ATOM 729 N N . ASN A 1 91 ? 19.006 -3.450 -5.195 1.00 58.50 91 ASN A N 1
ATOM 730 C CA . ASN A 1 91 ? 18.497 -3.973 -3.920 1.00 58.50 91 ASN A CA 1
ATOM 731 C C . ASN A 1 91 ? 18.484 -5.516 -3.837 1.00 58.50 91 ASN A C 1
ATOM 733 O O . ASN A 1 91 ? 18.037 -6.062 -2.831 1.00 58.50 91 ASN A O 1
ATOM 737 N N . GLY A 1 92 ? 18.933 -6.215 -4.887 1.00 54.88 92 GLY A N 1
ATOM 738 C CA . GLY A 1 92 ? 18.966 -7.680 -4.967 1.00 54.88 92 GLY A CA 1
ATOM 739 C C . GLY A 1 92 ? 20.355 -8.323 -4.850 1.00 54.88 92 GLY A C 1
ATOM 740 O O . GLY A 1 92 ? 20.449 -9.526 -5.094 1.00 54.88 92 GLY A O 1
ATOM 741 N N . GLU A 1 93 ? 21.406 -7.555 -4.533 1.00 39.03 93 GLU A N 1
ATOM 742 C CA . GLU A 1 93 ? 22.776 -8.064 -4.307 1.00 39.03 93 GLU A CA 1
ATOM 743 C C . GLU A 1 93 ? 23.086 -8.330 -2.826 1.00 39.03 93 GLU A C 1
ATOM 745 O O . GLU A 1 93 ? 22.683 -7.512 -1.967 1.00 39.03 93 GLU A O 1
#

Radius of gyration: 24.66 Å; chains: 1; bounding box: 83×29×52 Å

Foldseek 3Di:
DDDDDDDDDDDDDDDDDDPPDPPPPDDPDDLVVCVVVLVLVVSLVVLVVCVVDPNDDPPSLVSNLVSCVSVVVPVVSVVSVVVVCVVPVPVPD

Secondary structure (DSSP, 8-state):
------------------------TT----HHHHHHTT-HHHHHHHHHHHHHTT---TTHHHHHHHHHHHHT-HHHHHHHHHHHHHH-GGGG-

pLDDT: mean 75.3, std 19.55, range [35.28, 95.12]